Protein AF-A0A084U7T5-F1 (afdb_monomer_lite)

Sequence (165 aa):
MRRRNILHMAAIAVGLALPLSAQAQNLGLTLDQYIAGFEAASKAAGDPLSAQQLSCMENAKPGDGAQKIVSCTFTLGGGRLLITNADPDGPLLDIATQPWPGETGAQIISWIAGAINEADPSTFSAAAEDLAEAVAAKGEGTATLGRSNFYVLDLGGNMTITAQP

Secondary structure (DSSP, 8-state):
------------------------SS-SS-HHHHHHHHHHHHHHTT-----EEEEEEEEEETTEEEEEEEEEEEE-STT-EEEEEE-TTS-EEEEEE--EEGGGHHHHHHHHHHHHHTS-GGGTHHHHHHHHHHHHHHSEEEEEETTEEEEEEESSSEEEEEEE-

Structure (mmCIF, N/CA/C/O backbone):
data_AF-A0A084U7T5-F1
#
_entry.id   AF-A0A084U7T5-F1
#
loop_
_atom_site.group_PDB
_atom_site.id
_atom_site.type_symbol
_atom_site.label_atom_id
_atom_site.label_alt_id
_atom_site.label_comp_id
_atom_site.label_asym_id
_atom_site.label_entity_id
_atom_site.label_seq_id
_atom_site.pdbx_PDB_ins_code
_atom_site.Cartn_x
_atom_site.Cartn_y
_atom_site.Cartn_z
_atom_site.occupancy
_atom_site.B_iso_or_equiv
_atom_site.auth_seq_id
_atom_site.auth_comp_id
_atom_site.auth_asym_id
_atom_site.auth_atom_id
_atom_site.pdbx_PDB_model_num
ATOM 1 N N . MET A 1 1 ? -37.335 -52.462 -50.309 1.00 37.19 1 MET A N 1
ATOM 2 C CA . MET A 1 1 ? -36.180 -53.391 -50.358 1.00 37.19 1 MET A CA 1
ATOM 3 C C . MET A 1 1 ? -34.889 -52.588 -50.283 1.00 37.19 1 MET A C 1
ATOM 5 O O . MET A 1 1 ? -34.805 -51.650 -51.052 1.00 37.19 1 MET A O 1
ATOM 9 N N . ARG A 1 2 ? -33.927 -53.024 -49.438 1.00 37.62 2 ARG A N 1
ATOM 10 C CA . ARG A 1 2 ? -32.456 -52.770 -49.469 1.00 37.62 2 ARG A CA 1
ATOM 11 C C . ARG A 1 2 ? -31.975 -51.298 -49.469 1.00 37.62 2 ARG A C 1
ATOM 13 O O . ARG A 1 2 ? -32.480 -50.497 -50.220 1.00 37.62 2 ARG A O 1
ATOM 20 N N . ARG A 1 3 ? -30.909 -50.864 -48.790 1.00 37.91 3 ARG A N 1
ATOM 21 C CA . ARG A 1 3 ? -29.993 -51.342 -47.733 1.00 37.91 3 ARG A CA 1
ATOM 22 C C . ARG A 1 3 ? -28.977 -50.185 -47.532 1.00 37.91 3 ARG A C 1
ATOM 24 O O . ARG A 1 3 ? -28.573 -49.601 -48.527 1.00 37.91 3 ARG A O 1
ATOM 31 N N . ARG A 1 4 ? -28.466 -50.047 -46.299 1.00 41.53 4 ARG A N 1
ATOM 32 C CA . ARG A 1 4 ? -27.100 -49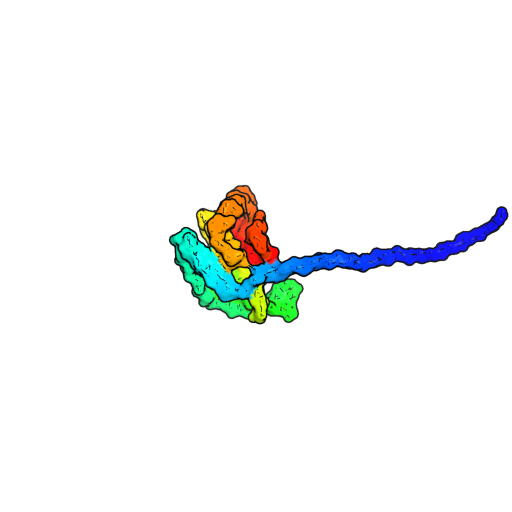.609 -45.902 1.00 41.53 4 ARG A CA 1
ATOM 33 C C . ARG A 1 4 ? -26.742 -48.111 -45.798 1.00 41.53 4 ARG A C 1
ATOM 35 O O . ARG A 1 4 ? -26.446 -47.454 -46.783 1.00 41.53 4 ARG A O 1
ATOM 42 N N . ASN A 1 5 ? -26.623 -47.692 -44.531 1.00 45.25 5 ASN A N 1
ATOM 43 C CA . ASN A 1 5 ? -25.449 -47.104 -43.858 1.00 45.25 5 ASN A CA 1
ATOM 44 C C . ASN A 1 5 ? -24.298 -46.574 -44.718 1.00 45.25 5 ASN A C 1
ATOM 46 O O . ASN A 1 5 ? -23.615 -47.376 -45.354 1.00 45.25 5 ASN A O 1
ATOM 50 N N . ILE A 1 6 ? -23.940 -45.309 -44.467 1.00 51.88 6 ILE A N 1
ATOM 51 C CA . ILE A 1 6 ? -22.550 -44.858 -44.306 1.00 51.88 6 ILE A CA 1
ATOM 52 C C . ILE A 1 6 ? -22.507 -43.867 -43.121 1.00 51.88 6 ILE A C 1
ATOM 54 O O . ILE A 1 6 ? -23.055 -42.773 -43.205 1.00 51.88 6 ILE A O 1
ATOM 58 N N . LEU A 1 7 ? -21.880 -44.282 -42.008 1.00 43.78 7 LEU A N 1
ATOM 59 C CA . LEU A 1 7 ? -21.254 -43.386 -41.021 1.00 43.78 7 LEU A CA 1
ATOM 60 C C . LEU A 1 7 ? -20.248 -42.498 -41.756 1.00 43.78 7 LEU A C 1
ATOM 62 O O . LEU A 1 7 ? -19.475 -43.090 -42.493 1.00 43.78 7 LEU A O 1
ATOM 66 N N . HIS A 1 8 ? -20.146 -41.194 -41.477 1.00 35.00 8 HIS A N 1
ATOM 67 C CA . HIS A 1 8 ? -18.859 -40.477 -41.468 1.00 35.00 8 HIS A CA 1
ATOM 68 C C . HIS A 1 8 ? -18.923 -39.218 -40.582 1.00 35.00 8 HIS A C 1
ATOM 70 O O . HIS A 1 8 ? -19.733 -38.325 -40.794 1.00 35.00 8 HIS A O 1
ATOM 76 N N . MET A 1 9 ? -17.980 -39.205 -39.638 1.00 37.78 9 MET A N 1
ATOM 77 C CA . MET A 1 9 ? -17.201 -38.079 -39.111 1.00 37.78 9 MET A CA 1
ATOM 78 C C . MET A 1 9 ? -17.852 -37.022 -38.213 1.00 37.78 9 MET A C 1
ATOM 80 O O . MET A 1 9 ? -18.627 -36.164 -38.617 1.00 37.78 9 MET A O 1
ATOM 84 N N . ALA A 1 10 ? -17.361 -37.061 -36.974 1.00 42.56 10 ALA A N 1
ATOM 85 C CA . ALA A 1 10 ? -17.299 -35.971 -36.025 1.00 42.56 10 ALA A CA 1
ATOM 86 C C . ALA A 1 10 ? -16.684 -34.698 -36.631 1.00 42.56 10 ALA A C 1
ATOM 88 O O . ALA A 1 10 ? -15.665 -34.758 -37.317 1.00 42.56 10 ALA A O 1
ATOM 89 N N . ALA A 1 11 ? -17.237 -33.552 -36.245 1.00 42.47 11 ALA A N 1
ATOM 90 C CA . ALA A 1 11 ? -16.490 -32.310 -36.134 1.00 42.47 11 ALA A CA 1
ATOM 91 C C . ALA A 1 11 ? -16.617 -31.839 -34.682 1.00 42.47 11 ALA A C 1
ATOM 93 O O . ALA A 1 11 ? -17.618 -31.257 -34.270 1.00 42.47 11 ALA A O 1
ATOM 94 N N . ILE A 1 12 ? -15.596 -32.171 -33.893 1.00 43.72 12 ILE A N 1
ATOM 95 C CA . ILE A 1 12 ? -15.293 -31.502 -32.633 1.00 43.72 12 ILE A CA 1
ATOM 96 C C . ILE A 1 12 ? -14.912 -30.073 -33.024 1.00 43.72 12 ILE A C 1
ATOM 98 O O . ILE A 1 12 ? -13.846 -29.858 -33.599 1.00 43.72 12 ILE A O 1
ATOM 102 N N . ALA A 1 13 ? -15.779 -29.101 -32.748 1.00 43.78 13 ALA A N 1
ATOM 103 C CA . ALA A 1 13 ? -15.375 -27.703 -32.749 1.00 43.78 13 ALA A CA 1
ATOM 104 C C . ALA A 1 13 ? -14.561 -27.464 -31.471 1.00 43.78 13 ALA A C 1
ATOM 106 O O . ALA A 1 13 ? -15.092 -27.138 -30.412 1.00 43.78 13 ALA A O 1
ATOM 107 N N . VAL A 1 14 ? -13.258 -27.724 -31.585 1.00 41.38 14 VAL A N 1
ATOM 108 C CA . VAL A 1 14 ? -12.227 -27.190 -30.697 1.00 41.38 14 VAL A CA 1
ATOM 109 C C . VAL A 1 14 ? -12.365 -25.669 -30.697 1.00 41.38 14 VAL A C 1
ATOM 111 O O . VAL A 1 14 ? -12.573 -25.059 -31.746 1.00 41.38 14 VAL A O 1
ATOM 114 N N . GLY A 1 15 ? -12.322 -25.087 -29.501 1.00 44.12 15 GLY A N 1
ATOM 115 C CA . GLY A 1 15 ? -12.665 -23.697 -29.261 1.00 44.12 15 GLY A CA 1
ATOM 116 C C . GLY A 1 15 ? -11.776 -22.675 -29.961 1.00 44.12 15 GLY A C 1
ATOM 117 O O . GLY A 1 15 ? -10.654 -22.945 -30.379 1.00 44.12 15 GLY A O 1
ATOM 118 N N . LEU A 1 16 ? -12.285 -21.450 -29.986 1.00 40.75 16 LEU A N 1
ATOM 119 C CA . LEU A 1 16 ? -11.451 -20.265 -29.978 1.00 40.75 16 LEU A CA 1
ATOM 120 C C . LEU A 1 16 ? -11.739 -19.543 -28.675 1.00 40.75 16 LEU A C 1
ATOM 122 O O . LEU A 1 16 ? -12.873 -19.167 -28.380 1.00 40.75 16 LEU A O 1
ATOM 126 N N . ALA A 1 17 ? -10.676 -19.477 -27.883 1.00 39.12 17 ALA A N 1
ATOM 127 C CA . ALA A 1 17 ? -10.573 -18.761 -26.640 1.00 39.12 17 ALA A CA 1
ATOM 128 C C . ALA A 1 17 ? -11.261 -17.401 -26.751 1.00 39.12 17 ALA A C 1
ATOM 130 O O . ALA A 1 17 ? -10.991 -16.621 -27.667 1.00 39.12 17 ALA A O 1
ATOM 131 N N . LEU A 1 18 ? -12.116 -17.115 -25.773 1.00 35.59 18 LEU A N 1
ATOM 132 C CA . LEU A 1 18 ? -12.345 -15.742 -25.362 1.00 35.59 18 LEU A CA 1
ATOM 133 C C . LEU A 1 18 ? -10.952 -15.117 -25.198 1.00 35.59 18 LEU A C 1
ATOM 135 O O . LEU A 1 18 ? -10.159 -15.665 -24.424 1.00 35.59 18 LEU A O 1
ATOM 139 N N . PRO A 1 19 ? -10.609 -14.010 -25.875 1.00 37.38 19 PRO A N 1
ATOM 140 C CA . PRO A 1 19 ? -9.593 -13.158 -25.310 1.00 37.38 19 PRO A CA 1
ATOM 141 C C . PRO A 1 19 ? -10.207 -12.670 -23.997 1.00 37.38 19 PRO A C 1
ATOM 143 O O . PRO A 1 19 ? -11.023 -11.751 -23.984 1.00 37.38 19 PRO A O 1
ATOM 146 N N . LEU A 1 20 ? -9.870 -13.344 -22.891 1.00 42.78 20 LEU A N 1
ATOM 147 C CA . LEU A 1 20 ? -9.743 -12.679 -21.606 1.00 42.78 20 LEU A CA 1
ATOM 148 C C . LEU A 1 20 ? -8.829 -11.503 -21.919 1.00 42.78 20 LEU A C 1
ATOM 150 O O . LEU A 1 20 ? -7.624 -11.671 -22.103 1.00 42.78 20 LEU A O 1
ATOM 154 N N . SER A 1 21 ? -9.450 -10.350 -22.155 1.00 40.34 21 SER A N 1
ATOM 155 C CA . SER A 1 21 ? -8.783 -9.066 -22.251 1.00 40.34 21 SER A CA 1
ATOM 156 C C . SER A 1 21 ? -7.756 -9.058 -21.142 1.00 40.34 21 SER A C 1
ATOM 158 O O . SER A 1 21 ? -8.146 -9.272 -19.996 1.00 40.34 21 SER A O 1
ATOM 160 N N . ALA A 1 22 ? -6.483 -8.920 -21.516 1.00 43.09 22 ALA A N 1
ATOM 161 C CA . ALA A 1 22 ? -5.361 -8.780 -20.611 1.00 43.09 22 ALA A CA 1
ATOM 162 C C . ALA A 1 22 ? -5.784 -7.856 -19.466 1.00 43.09 22 ALA A C 1
ATOM 164 O O . ALA A 1 22 ? -5.834 -6.638 -19.632 1.00 43.09 22 ALA A O 1
ATOM 165 N N . GLN A 1 23 ? -6.199 -8.458 -18.347 1.00 46.38 23 GLN A N 1
ATOM 166 C CA . GLN A 1 23 ? -6.425 -7.748 -17.102 1.00 46.38 23 GLN A CA 1
ATOM 167 C C . GLN A 1 23 ? -5.108 -7.027 -16.867 1.00 46.38 23 GLN A C 1
ATOM 169 O O . GLN A 1 23 ? -4.057 -7.650 -17.054 1.00 46.38 23 GLN A O 1
ATOM 174 N N . ALA A 1 24 ? -5.155 -5.716 -16.628 1.00 54.06 24 ALA A N 1
ATOM 175 C CA . ALA A 1 24 ? -3.950 -4.921 -16.456 1.00 54.06 24 ALA A CA 1
ATOM 176 C C . ALA A 1 24 ? -3.023 -5.691 -15.510 1.00 54.06 24 ALA A C 1
ATOM 178 O O . ALA A 1 24 ? -3.388 -5.958 -14.379 1.00 54.06 24 ALA A O 1
ATOM 179 N N . GLN A 1 25 ? -1.872 -6.161 -15.994 1.00 75.75 25 GLN A N 1
ATOM 180 C CA . GLN A 1 25 ? -0.985 -7.008 -15.183 1.00 75.75 25 GLN A CA 1
ATOM 181 C C . GLN A 1 25 ? -0.208 -6.176 -14.154 1.00 75.75 25 GLN A C 1
ATOM 183 O O . GLN A 1 25 ? 0.725 -6.671 -13.537 1.00 75.75 25 GLN A O 1
ATOM 188 N N . ASN A 1 26 ? -0.553 -4.896 -14.031 1.00 87.62 26 ASN A N 1
ATOM 189 C CA . ASN A 1 26 ? 0.143 -3.901 -13.251 1.00 87.62 26 ASN A CA 1
ATOM 190 C C . ASN A 1 26 ? -0.811 -2.780 -12.831 1.00 87.62 26 ASN A C 1
ATOM 192 O O . ASN A 1 26 ? -1.878 -2.585 -13.414 1.00 87.62 26 ASN A O 1
ATOM 196 N N . LEU A 1 27 ? -0.376 -2.021 -11.835 1.00 90.88 27 LEU A N 1
ATOM 197 C CA . LEU A 1 27 ? -1.097 -0.907 -11.238 1.00 90.88 27 LEU A CA 1
ATOM 198 C C . LEU A 1 27 ? -0.989 0.380 -12.068 1.00 90.88 27 LEU A C 1
ATOM 200 O O . LEU A 1 27 ? -1.563 1.391 -11.689 1.00 90.88 27 LEU A O 1
ATOM 204 N N . GLY A 1 28 ? -0.279 0.373 -13.201 1.00 89.69 28 GLY A N 1
ATOM 205 C CA . GLY A 1 28 ? -0.203 1.507 -14.125 1.00 89.69 28 GLY A CA 1
ATOM 206 C C . GLY A 1 28 ? 0.555 2.730 -13.598 1.00 89.69 28 GLY A C 1
ATOM 207 O O . GLY A 1 28 ? 0.251 3.843 -14.025 1.00 89.69 28 GLY A O 1
ATOM 208 N N . LEU A 1 29 ? 1.502 2.532 -12.679 1.00 93.38 29 LEU A N 1
ATOM 209 C CA . LEU A 1 29 ? 2.441 3.543 -12.183 1.00 93.38 29 LEU A CA 1
ATOM 210 C C . LEU A 1 29 ? 3.805 2.914 -11.882 1.00 93.38 29 LEU A C 1
ATOM 212 O O . LEU A 1 29 ? 3.896 1.703 -11.689 1.00 93.38 29 LEU A O 1
ATOM 216 N N . THR A 1 30 ? 4.865 3.718 -11.856 1.00 94.00 30 THR A N 1
ATOM 217 C CA . THR A 1 30 ? 6.198 3.273 -11.423 1.00 94.00 30 THR A CA 1
ATOM 218 C C . THR A 1 30 ? 6.299 3.226 -9.899 1.00 94.00 30 THR A C 1
ATOM 220 O O . THR A 1 30 ? 5.484 3.813 -9.183 1.00 94.00 30 THR A O 1
ATOM 223 N N . LEU A 1 31 ? 7.340 2.560 -9.394 1.00 93.81 31 LEU A N 1
ATOM 224 C CA . LEU A 1 31 ? 7.658 2.549 -7.968 1.00 93.81 31 LEU A CA 1
ATOM 225 C C . LEU A 1 31 ? 7.809 3.970 -7.401 1.00 93.81 31 LEU A C 1
ATOM 227 O O . LEU A 1 31 ? 7.172 4.302 -6.406 1.00 93.81 31 LEU A O 1
ATOM 231 N N . ASP A 1 32 ? 8.588 4.827 -8.061 1.00 93.25 32 ASP A N 1
ATOM 232 C CA . ASP A 1 32 ? 8.833 6.197 -7.595 1.00 93.25 32 ASP A CA 1
ATOM 233 C C . ASP A 1 32 ? 7.551 7.038 -7.562 1.00 93.25 32 ASP A C 1
ATOM 235 O O . ASP A 1 32 ? 7.322 7.788 -6.612 1.00 93.25 32 ASP A O 1
ATOM 239 N N . GLN A 1 33 ? 6.685 6.886 -8.573 1.00 95.38 33 GLN A N 1
ATOM 240 C CA . GLN A 1 33 ? 5.378 7.548 -8.601 1.00 95.38 33 GLN A CA 1
ATOM 241 C C . GLN A 1 33 ? 4.510 7.101 -7.424 1.00 95.38 33 GLN A C 1
ATOM 243 O O . GLN A 1 33 ? 3.891 7.935 -6.764 1.00 95.38 33 GLN A O 1
ATOM 248 N N . TYR A 1 34 ? 4.501 5.798 -7.136 1.00 96.38 34 TYR A N 1
ATOM 249 C CA . TYR A 1 34 ? 3.748 5.252 -6.016 1.00 96.38 34 TYR A CA 1
ATOM 250 C C . TYR A 1 34 ? 4.257 5.780 -4.674 1.00 96.38 34 TYR A C 1
ATOM 252 O O . TYR A 1 34 ? 3.460 6.253 -3.868 1.00 96.38 34 TYR A O 1
ATOM 260 N N . ILE A 1 35 ? 5.572 5.749 -4.443 1.00 96.06 35 ILE A N 1
ATOM 261 C CA . ILE A 1 35 ? 6.163 6.216 -3.184 1.00 96.06 35 ILE A CA 1
ATOM 262 C C . ILE A 1 35 ? 5.877 7.705 -2.963 1.00 96.06 35 ILE A C 1
ATOM 264 O O . ILE A 1 35 ? 5.409 8.079 -1.887 1.00 96.06 35 ILE A O 1
ATOM 268 N N . ALA A 1 36 ? 6.058 8.543 -3.988 1.00 95.44 36 ALA A N 1
ATOM 269 C CA . ALA A 1 36 ? 5.733 9.965 -3.900 1.00 95.44 36 ALA A CA 1
ATOM 270 C C . ALA A 1 36 ? 4.237 10.204 -3.620 1.00 95.44 36 ALA A C 1
ATOM 272 O O . ALA A 1 36 ? 3.882 11.042 -2.787 1.00 95.44 36 ALA A O 1
ATOM 273 N N . GLY A 1 37 ? 3.355 9.448 -4.283 1.00 96.00 37 GLY A N 1
ATOM 274 C CA . GLY A 1 37 ? 1.911 9.498 -4.053 1.00 96.00 37 GLY A CA 1
ATOM 275 C C . GLY A 1 37 ? 1.524 9.066 -2.638 1.00 96.00 37 GLY A C 1
ATOM 276 O O . GLY A 1 37 ? 0.676 9.697 -2.012 1.00 96.00 37 GLY A O 1
ATOM 277 N N . PHE A 1 38 ? 2.184 8.040 -2.100 1.00 95.69 38 PHE A N 1
ATOM 278 C CA . PHE A 1 38 ? 1.943 7.529 -0.753 1.00 95.69 38 PHE A CA 1
ATOM 279 C C . PHE A 1 38 ? 2.370 8.531 0.330 1.00 95.69 38 PHE A C 1
ATOM 281 O O . PHE A 1 38 ? 1.605 8.814 1.256 1.00 95.69 38 PHE A O 1
ATOM 288 N N . GLU A 1 39 ? 3.556 9.132 0.203 1.00 95.19 39 GLU A N 1
ATOM 289 C CA . GLU A 1 39 ? 4.002 10.192 1.116 1.00 95.19 39 GLU A CA 1
ATOM 290 C C . GLU A 1 39 ? 3.054 11.402 1.064 1.00 95.19 39 GLU A C 1
ATOM 292 O O . GLU A 1 39 ? 2.643 11.919 2.108 1.00 95.19 39 GLU A O 1
ATOM 297 N N . ALA A 1 40 ? 2.628 11.815 -0.136 1.00 94.25 40 ALA A N 1
ATOM 298 C CA . ALA A 1 40 ? 1.663 12.900 -0.309 1.00 94.25 40 ALA A CA 1
ATOM 299 C C . ALA A 1 40 ? 0.298 12.579 0.325 1.00 94.25 40 ALA A C 1
ATOM 301 O O . ALA A 1 40 ? -0.265 13.427 1.021 1.00 94.25 40 ALA A O 1
ATOM 302 N N . ALA A 1 41 ? -0.201 11.355 0.138 1.00 93.31 41 ALA A N 1
ATOM 303 C CA . ALA A 1 41 ? -1.442 10.860 0.725 1.00 93.31 41 ALA A CA 1
ATOM 304 C C . ALA A 1 41 ? -1.407 10.890 2.262 1.00 93.31 41 ALA A C 1
ATOM 306 O O . ALA A 1 41 ? -2.305 11.447 2.896 1.00 93.31 41 ALA A O 1
ATOM 307 N N . SER A 1 42 ? -0.340 10.354 2.860 1.00 92.12 42 SER A N 1
ATOM 308 C CA . SER A 1 42 ? -0.166 10.338 4.319 1.00 92.12 42 SER A CA 1
ATOM 309 C C . SER A 1 42 ? -0.129 11.756 4.908 1.00 92.12 42 SER A C 1
ATOM 311 O O . SER A 1 42 ? -0.815 12.068 5.885 1.00 92.12 42 SER A O 1
ATOM 313 N N . LYS A 1 43 ? 0.575 12.675 4.232 1.00 92.12 43 LYS A N 1
ATOM 314 C CA . LYS A 1 43 ? 0.644 14.089 4.604 1.00 92.12 43 LYS A CA 1
ATOM 315 C C . LYS A 1 43 ? -0.712 14.787 4.501 1.00 92.12 43 LYS A C 1
ATOM 317 O O . LYS A 1 43 ? -1.052 15.557 5.397 1.00 92.12 43 LYS A O 1
ATOM 322 N N . ALA A 1 44 ? -1.476 14.539 3.437 1.00 87.69 44 ALA A N 1
ATOM 323 C CA . ALA A 1 44 ? -2.812 15.113 3.261 1.00 87.69 44 ALA A CA 1
ATOM 324 C C . ALA A 1 44 ? -3.778 14.673 4.374 1.00 87.69 44 ALA A C 1
ATOM 326 O O . ALA A 1 44 ? -4.615 15.458 4.812 1.00 87.69 44 ALA A O 1
ATOM 327 N N . ALA A 1 45 ? -3.603 13.455 4.891 1.00 81.69 45 ALA A N 1
ATOM 328 C CA . ALA A 1 45 ? -4.388 12.914 5.996 1.00 81.69 45 ALA A CA 1
ATOM 329 C C . ALA A 1 45 ? -3.899 13.326 7.399 1.00 81.69 45 ALA A C 1
ATOM 331 O O . ALA A 1 45 ? -4.492 12.910 8.393 1.00 81.69 45 ALA A O 1
ATOM 332 N N . GLY A 1 46 ? -2.833 14.126 7.504 1.00 86.00 46 GLY A N 1
ATOM 333 C CA . GLY A 1 46 ? -2.325 14.639 8.780 1.00 86.00 46 GLY A CA 1
ATOM 334 C C . GLY A 1 46 ? -1.410 13.693 9.570 1.00 86.00 46 GLY A C 1
ATOM 335 O O . GLY A 1 46 ? -1.000 14.067 10.666 1.00 86.00 46 GLY A O 1
ATOM 336 N N . ASP A 1 47 ? -1.042 12.529 9.022 1.00 88.50 47 ASP A N 1
ATOM 337 C CA . ASP A 1 47 ? -0.015 11.628 9.576 1.00 88.50 47 ASP A CA 1
ATOM 338 C C . ASP A 1 47 ? 1.126 11.481 8.554 1.00 88.50 47 ASP A C 1
ATOM 340 O O . ASP A 1 47 ? 1.173 10.500 7.813 1.00 88.50 47 ASP A O 1
ATOM 344 N N . PRO A 1 48 ? 2.000 12.497 8.409 1.00 90.25 48 PRO A N 1
ATOM 345 C CA . PRO A 1 48 ? 3.022 12.496 7.372 1.00 90.25 48 PRO A CA 1
ATOM 346 C C . PRO A 1 48 ? 4.043 11.382 7.613 1.00 90.25 48 PRO A C 1
ATOM 348 O O . PRO A 1 48 ? 4.795 11.405 8.589 1.00 90.25 48 PRO A O 1
ATOM 351 N N . LEU A 1 49 ? 4.114 10.451 6.668 1.00 90.94 49 LEU A N 1
ATOM 352 C CA . LEU A 1 49 ? 5.120 9.399 6.623 1.00 90.94 49 LEU A CA 1
ATOM 353 C C . LEU A 1 49 ? 6.211 9.757 5.620 1.00 90.94 49 LEU A C 1
ATOM 355 O O . LEU A 1 49 ? 5.974 10.473 4.647 1.00 90.94 49 LEU A O 1
ATOM 359 N N . SER A 1 50 ? 7.411 9.236 5.864 1.00 92.88 50 SER A N 1
ATOM 360 C CA . SER A 1 50 ? 8.495 9.264 4.888 1.00 92.88 50 SER A CA 1
ATOM 361 C C . SER A 1 50 ? 8.950 7.846 4.601 1.00 92.88 50 SER A C 1
ATOM 363 O O . SER A 1 50 ? 9.212 7.075 5.525 1.00 92.88 50 SER A O 1
ATOM 365 N N . ALA A 1 51 ? 9.029 7.513 3.321 1.00 94.38 51 ALA A N 1
ATOM 366 C CA . ALA A 1 51 ? 9.463 6.224 2.836 1.00 94.38 51 ALA A CA 1
ATOM 367 C C . ALA A 1 51 ? 10.978 6.205 2.670 1.00 94.38 51 ALA A C 1
ATOM 369 O O . ALA A 1 51 ? 11.546 6.770 1.737 1.00 94.38 51 ALA A O 1
ATOM 370 N N . GLN A 1 52 ? 11.647 5.484 3.563 1.00 96.12 52 GLN A N 1
ATOM 371 C CA . GLN A 1 52 ? 13.058 5.172 3.416 1.00 96.12 52 GLN A CA 1
ATOM 372 C C . GLN A 1 52 ? 13.205 3.755 2.865 1.00 96.12 52 GLN A C 1
ATOM 374 O O . GLN A 1 52 ? 12.802 2.779 3.500 1.00 96.12 52 GLN A O 1
ATOM 379 N N . GLN A 1 53 ? 13.814 3.633 1.688 1.00 96.25 53 GLN A N 1
ATOM 380 C CA . GLN A 1 53 ? 14.147 2.335 1.111 1.00 96.25 53 GLN A CA 1
ATOM 381 C C . GLN A 1 53 ? 15.122 1.586 2.031 1.00 96.25 53 GLN A C 1
ATOM 383 O O . GLN A 1 53 ? 16.211 2.079 2.330 1.00 96.25 53 GLN A O 1
ATOM 388 N N . LEU A 1 54 ? 14.737 0.386 2.464 1.00 94.38 54 LEU A N 1
ATOM 389 C CA . LEU A 1 54 ? 15.593 -0.521 3.229 1.00 94.38 54 LEU A CA 1
ATOM 390 C C . LEU A 1 54 ? 16.391 -1.436 2.302 1.00 94.38 54 LEU A C 1
ATOM 392 O O . LEU A 1 54 ? 17.599 -1.597 2.466 1.00 94.38 54 LEU A O 1
ATOM 396 N N . SER A 1 55 ? 15.715 -2.046 1.331 1.00 95.81 55 SER A N 1
ATOM 397 C CA . SER A 1 55 ? 16.321 -2.981 0.387 1.00 95.81 55 SER A CA 1
ATOM 398 C C . SER A 1 55 ? 15.495 -3.074 -0.891 1.00 95.81 55 SER A C 1
ATOM 400 O O . SER A 1 55 ? 14.279 -2.912 -0.861 1.00 95.81 55 SER A O 1
ATOM 402 N N . CYS A 1 56 ? 16.167 -3.365 -2.002 1.00 95.25 56 CYS A N 1
ATOM 403 C CA . CYS A 1 56 ? 15.549 -3.788 -3.253 1.00 95.25 56 CYS A CA 1
ATOM 404 C C . CYS A 1 56 ? 16.318 -4.994 -3.778 1.00 95.25 56 CYS A C 1
ATOM 406 O O . CYS A 1 56 ? 17.552 -4.999 -3.753 1.00 95.25 56 CYS A O 1
ATOM 408 N N . MET A 1 57 ? 15.601 -6.020 -4.222 1.00 95.50 57 MET A N 1
ATOM 409 C CA . MET A 1 57 ? 16.195 -7.252 -4.729 1.00 95.50 57 MET A CA 1
ATOM 410 C C . MET A 1 57 ? 15.471 -7.714 -5.987 1.00 95.50 57 MET A C 1
ATOM 412 O O . MET A 1 57 ? 14.245 -7.675 -6.050 1.00 95.50 57 MET A O 1
ATOM 416 N N . GLU A 1 58 ? 16.234 -8.193 -6.967 1.00 94.69 58 GLU A N 1
ATOM 417 C CA . GLU A 1 58 ? 15.668 -8.935 -8.089 1.00 94.69 58 GLU A CA 1
ATOM 418 C C . GLU A 1 58 ? 15.316 -10.356 -7.645 1.00 94.69 58 GLU A C 1
ATOM 420 O O . GLU A 1 58 ? 16.175 -11.096 -7.160 1.00 94.69 58 GLU A O 1
ATOM 425 N N . ASN A 1 59 ? 14.067 -10.748 -7.862 1.00 90.31 59 ASN A N 1
ATOM 426 C CA . ASN A 1 59 ? 13.553 -12.081 -7.581 1.00 90.31 59 ASN A CA 1
ATOM 427 C C . ASN A 1 59 ? 12.945 -12.689 -8.846 1.00 90.31 59 ASN A C 1
ATOM 429 O O . ASN A 1 59 ? 12.542 -11.978 -9.764 1.00 90.31 59 ASN A O 1
ATOM 433 N N . ALA A 1 60 ? 12.855 -14.016 -8.895 1.00 89.44 60 ALA A N 1
ATOM 434 C CA . ALA A 1 60 ? 12.041 -14.682 -9.905 1.00 89.44 60 ALA A CA 1
ATOM 435 C C . ALA A 1 60 ? 10.560 -14.341 -9.682 1.00 89.44 60 ALA A C 1
ATOM 437 O O . ALA A 1 60 ? 10.093 -14.335 -8.539 1.00 89.44 60 ALA A O 1
ATOM 438 N N . LYS A 1 61 ? 9.813 -14.090 -10.760 1.00 85.62 61 LYS A N 1
ATOM 439 C CA . LYS A 1 61 ? 8.373 -13.851 -10.671 1.00 85.62 61 LYS A CA 1
ATOM 440 C C . LYS A 1 61 ? 7.672 -15.119 -10.166 1.00 85.62 61 LYS A C 1
ATOM 442 O O . LYS A 1 61 ? 7.912 -16.206 -10.703 1.00 85.62 61 LYS A O 1
ATOM 447 N N . PRO A 1 62 ? 6.788 -15.026 -9.158 1.00 79.19 62 PRO A N 1
ATOM 448 C CA . PRO A 1 62 ? 6.008 -16.175 -8.717 1.00 79.19 62 PRO A CA 1
ATOM 449 C C . PRO A 1 62 ? 5.234 -16.804 -9.884 1.00 79.19 62 PRO A C 1
ATOM 451 O O . PRO A 1 62 ? 4.523 -16.118 -10.613 1.00 79.19 62 PRO A O 1
ATOM 454 N N . GLY A 1 63 ? 5.388 -18.115 -10.076 1.00 83.69 63 GLY A N 1
ATOM 455 C CA . GLY A 1 63 ? 4.725 -18.860 -11.154 1.00 83.69 63 GLY A CA 1
ATOM 456 C C . GLY A 1 63 ? 5.410 -18.801 -12.526 1.00 83.69 63 GLY A C 1
ATOM 457 O O . GLY A 1 63 ? 5.090 -19.632 -13.371 1.00 83.69 63 GLY A O 1
ATOM 458 N N . ASP A 1 64 ? 6.383 -17.908 -12.736 1.00 80.94 64 ASP A N 1
ATOM 459 C CA . ASP A 1 64 ? 7.184 -17.846 -13.964 1.00 80.94 64 ASP A CA 1
ATOM 460 C C . ASP A 1 64 ? 8.645 -17.482 -13.657 1.00 80.94 64 ASP A C 1
ATOM 462 O O . ASP A 1 64 ? 9.044 -16.319 -13.636 1.00 80.94 64 ASP A O 1
ATOM 466 N N . GLY A 1 65 ? 9.471 -18.511 -13.452 1.00 81.06 65 GLY A N 1
ATOM 467 C CA . GLY A 1 65 ? 10.889 -18.341 -13.133 1.00 81.06 65 GLY A CA 1
ATOM 468 C C . GLY A 1 65 ? 11.753 -17.783 -14.269 1.00 81.06 65 GLY A C 1
ATOM 469 O O . GLY A 1 65 ? 12.928 -17.504 -14.037 1.00 81.06 65 GLY A O 1
ATOM 470 N N . ALA A 1 66 ? 11.211 -17.635 -15.484 1.00 85.44 66 ALA A N 1
ATOM 471 C CA . ALA A 1 66 ? 11.912 -16.984 -16.588 1.00 85.44 66 ALA A CA 1
ATOM 472 C C . ALA A 1 66 ? 11.799 -15.452 -16.522 1.00 85.44 66 ALA A C 1
ATOM 474 O O . ALA A 1 66 ? 12.632 -14.753 -17.101 1.00 85.44 66 ALA A O 1
ATOM 475 N N . GLN A 1 67 ? 10.794 -14.933 -15.810 1.00 86.31 67 GLN A N 1
ATOM 476 C CA . GLN A 1 67 ? 10.607 -13.507 -15.571 1.00 86.31 67 GLN A CA 1
ATOM 477 C C . GLN A 1 67 ? 11.204 -13.101 -14.223 1.00 86.31 67 GLN A C 1
ATOM 479 O O . GLN A 1 67 ? 11.211 -13.866 -13.256 1.00 86.31 67 GLN A O 1
ATOM 484 N N . LYS A 1 68 ? 11.701 -11.867 -14.161 1.00 91.94 68 LYS A N 1
ATOM 485 C CA . LYS A 1 68 ? 12.185 -11.248 -12.928 1.00 91.94 68 LYS A CA 1
ATOM 486 C C . LYS A 1 68 ? 11.226 -10.157 -12.478 1.00 91.94 68 LYS A C 1
ATOM 488 O O . LYS A 1 68 ? 10.594 -9.523 -13.313 1.00 91.94 68 LYS A O 1
ATOM 493 N N . ILE A 1 69 ? 11.186 -9.928 -11.174 1.00 93.56 69 ILE A N 1
ATOM 494 C CA . ILE A 1 69 ? 10.558 -8.775 -10.530 1.00 93.56 69 ILE A CA 1
ATOM 495 C C . ILE A 1 69 ? 11.581 -8.097 -9.623 1.00 93.56 69 ILE A C 1
ATOM 497 O O . ILE A 1 69 ? 12.504 -8.747 -9.130 1.00 93.56 69 ILE A O 1
ATOM 501 N N . VAL A 1 70 ? 11.407 -6.807 -9.375 1.00 95.50 70 VAL A N 1
ATOM 502 C CA . VAL A 1 70 ? 12.136 -6.077 -8.338 1.00 95.50 70 VAL A CA 1
ATOM 503 C C . VAL A 1 70 ? 11.221 -5.941 -7.132 1.00 95.50 70 VAL A C 1
ATOM 505 O O . VAL A 1 70 ? 10.174 -5.303 -7.216 1.00 95.50 70 VAL A O 1
ATOM 508 N N . SER A 1 71 ? 11.623 -6.541 -6.014 1.00 95.38 71 SER A N 1
ATOM 509 C CA . SER A 1 71 ? 10.926 -6.424 -4.736 1.00 95.38 71 SER A CA 1
ATOM 510 C C . SER A 1 71 ? 11.649 -5.411 -3.858 1.00 95.38 71 SER A C 1
ATOM 512 O O . SER A 1 71 ? 12.799 -5.643 -3.476 1.00 95.38 71 SER A O 1
ATOM 514 N N . CYS A 1 72 ? 10.989 -4.309 -3.517 1.00 96.25 72 CYS A N 1
ATOM 515 C CA . CYS A 1 72 ? 11.539 -3.267 -2.656 1.00 96.25 72 CYS A CA 1
ATOM 516 C C . CYS A 1 72 ? 10.786 -3.191 -1.328 1.00 96.25 72 CYS A C 1
ATOM 518 O O . CYS A 1 72 ? 9.555 -3.194 -1.303 1.00 96.25 72 CYS A O 1
ATOM 520 N N . THR A 1 73 ? 11.532 -3.098 -0.227 1.00 97.00 73 THR A N 1
ATOM 521 C CA . THR A 1 73 ? 11.005 -2.863 1.122 1.00 97.00 73 THR A CA 1
ATOM 522 C C . THR A 1 73 ? 11.340 -1.445 1.565 1.00 97.00 73 THR A C 1
ATOM 524 O O . THR A 1 73 ? 12.497 -1.026 1.504 1.00 97.00 73 THR A O 1
ATOM 527 N N . PHE A 1 74 ? 10.341 -0.736 2.078 1.00 96.94 74 PHE A N 1
ATOM 528 C CA . PHE A 1 74 ? 10.451 0.612 2.620 1.00 96.94 74 PHE A CA 1
ATOM 529 C C . PHE A 1 74 ? 10.038 0.618 4.091 1.00 96.94 74 PHE A C 1
ATOM 531 O O . PHE A 1 74 ? 9.048 -0.015 4.463 1.00 96.94 74 PHE A O 1
ATOM 538 N N . THR A 1 75 ? 10.778 1.354 4.921 1.00 95.12 75 THR A N 1
ATOM 539 C CA . THR A 1 75 ? 10.322 1.746 6.258 1.00 95.12 75 THR A CA 1
ATOM 540 C C . THR A 1 75 ? 9.632 3.092 6.192 1.00 95.12 75 THR A C 1
ATOM 542 O O . THR A 1 75 ? 10.111 4.006 5.526 1.00 95.12 75 THR A O 1
ATOM 545 N N . LEU A 1 76 ? 8.508 3.196 6.893 1.00 91.31 76 LEU A N 1
ATOM 546 C CA . LEU A 1 76 ? 7.709 4.416 7.004 1.00 91.31 76 LEU A CA 1
ATOM 547 C C . LEU A 1 76 ? 7.831 5.059 8.398 1.00 91.31 76 LEU A C 1
ATOM 549 O O . LEU A 1 76 ? 7.107 5.996 8.724 1.00 91.31 76 LEU A O 1
ATOM 553 N N . GLY A 1 77 ? 8.729 4.534 9.242 1.00 82.69 77 GLY A N 1
ATOM 554 C CA . GLY A 1 77 ? 8.829 4.879 10.662 1.00 82.69 77 GLY A CA 1
ATOM 555 C C . GLY A 1 77 ? 7.896 4.044 11.549 1.00 82.69 77 GLY A C 1
ATOM 556 O O . GLY A 1 77 ? 7.003 3.347 11.076 1.00 82.69 77 GLY A O 1
ATOM 557 N N . GLY A 1 78 ? 8.143 4.047 12.865 1.00 77.19 78 GLY A N 1
ATOM 558 C CA . GLY A 1 78 ? 7.276 3.367 13.843 1.00 77.19 78 GLY A CA 1
ATOM 559 C C . GLY A 1 78 ? 7.122 1.849 13.650 1.00 77.19 78 GLY A C 1
ATOM 560 O O . GLY A 1 78 ? 6.124 1.287 14.085 1.00 77.19 78 GLY A O 1
ATOM 561 N N . GLY A 1 79 ? 8.069 1.190 12.970 1.00 79.62 79 GLY A N 1
ATOM 562 C CA . GLY A 1 79 ? 7.991 -0.239 12.635 1.00 79.62 79 GLY A CA 1
ATOM 563 C C . GLY A 1 79 ? 7.078 -0.575 11.449 1.00 79.62 79 GLY A C 1
ATOM 564 O O . GLY A 1 79 ? 6.914 -1.749 11.128 1.00 79.62 79 GLY A O 1
ATOM 565 N N . ARG A 1 80 ? 6.506 0.432 10.777 1.00 88.06 80 ARG A N 1
ATOM 566 C CA . ARG A 1 80 ? 5.634 0.261 9.609 1.00 88.06 80 ARG A CA 1
ATOM 567 C C . ARG A 1 80 ? 6.476 -0.036 8.372 1.00 88.06 80 ARG A C 1
ATOM 569 O O . ARG A 1 80 ? 7.388 0.726 8.039 1.00 88.06 80 ARG A O 1
ATOM 576 N N . LEU A 1 81 ? 6.157 -1.137 7.696 1.00 94.81 81 LEU A N 1
ATOM 577 C CA . LEU A 1 81 ? 6.838 -1.571 6.478 1.00 94.81 81 LEU A CA 1
ATOM 578 C C . LEU A 1 81 ? 5.864 -1.695 5.311 1.00 94.81 81 LEU A C 1
ATOM 580 O O . LEU A 1 81 ? 4.752 -2.216 5.463 1.00 94.81 81 LEU A O 1
ATOM 584 N N . LEU A 1 82 ? 6.352 -1.257 4.154 1.00 96.44 82 LEU A N 1
ATOM 585 C CA . LEU A 1 82 ? 5.707 -1.343 2.854 1.00 96.44 82 LEU A CA 1
ATOM 586 C C . LEU A 1 82 ? 6.602 -2.149 1.918 1.00 96.44 82 LEU A C 1
ATOM 588 O O . LEU A 1 82 ? 7.811 -1.929 1.858 1.00 96.44 82 LEU A O 1
ATOM 592 N N . ILE A 1 83 ? 6.008 -3.089 1.203 1.00 96.56 83 ILE A N 1
ATOM 593 C CA . ILE A 1 83 ? 6.665 -3.966 0.246 1.00 96.56 83 ILE A CA 1
ATOM 594 C C . ILE A 1 83 ? 6.012 -3.705 -1.104 1.00 96.56 83 ILE A C 1
ATOM 596 O O . ILE A 1 83 ? 4.797 -3.567 -1.209 1.00 96.56 83 ILE A O 1
ATOM 600 N N . THR A 1 84 ? 6.830 -3.607 -2.135 1.00 96.44 84 THR A N 1
ATOM 601 C CA . THR A 1 84 ? 6.397 -3.338 -3.505 1.00 96.44 84 THR A CA 1
ATOM 602 C C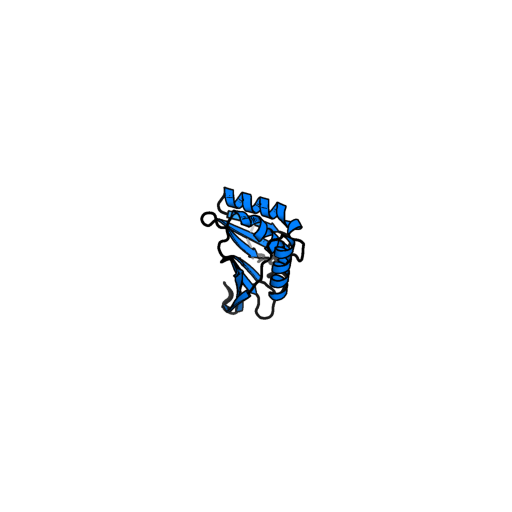 . THR A 1 84 ? 7.060 -4.339 -4.421 1.00 96.44 84 THR A C 1
ATOM 604 O O . THR A 1 84 ? 8.230 -4.668 -4.217 1.00 96.44 84 THR A O 1
ATOM 607 N N . ASN A 1 85 ? 6.331 -4.806 -5.425 1.00 95.06 85 ASN A N 1
ATOM 608 C CA . ASN A 1 85 ? 6.882 -5.617 -6.498 1.00 95.06 85 ASN A CA 1
ATOM 609 C C . ASN A 1 85 ? 6.634 -4.901 -7.818 1.00 95.06 85 ASN A C 1
ATOM 611 O O . ASN A 1 85 ? 5.514 -4.476 -8.086 1.00 95.06 85 ASN A O 1
ATOM 615 N N . ALA A 1 86 ? 7.665 -4.766 -8.642 1.00 94.06 86 ALA A N 1
ATOM 616 C CA . ALA A 1 86 ? 7.585 -4.125 -9.949 1.00 94.06 86 ALA A CA 1
ATOM 617 C C . ALA A 1 86 ? 8.250 -4.986 -11.023 1.00 94.06 86 ALA A C 1
ATOM 619 O O . ALA A 1 86 ? 9.161 -5.768 -10.732 1.00 94.06 86 ALA A O 1
ATOM 620 N N . ASP A 1 87 ? 7.832 -4.808 -12.274 1.00 91.44 87 ASP A N 1
ATOM 621 C CA . ASP A 1 87 ? 8.652 -5.238 -13.404 1.00 91.44 87 ASP A CA 1
ATOM 622 C C . ASP A 1 87 ? 9.978 -4.436 -13.391 1.00 91.44 87 ASP A C 1
ATOM 624 O O . ASP A 1 87 ? 9.932 -3.226 -13.161 1.00 91.44 87 ASP A O 1
ATOM 628 N N . PRO A 1 88 ? 11.157 -5.048 -13.646 1.00 87.38 88 PRO A N 1
ATOM 629 C CA . PRO A 1 88 ? 12.455 -4.373 -13.501 1.00 87.38 88 PRO A CA 1
ATOM 630 C C . PRO A 1 88 ? 12.605 -3.085 -14.318 1.00 87.38 88 PRO A C 1
ATOM 632 O O . PRO A 1 88 ? 13.193 -2.118 -13.847 1.00 87.38 88 PRO A O 1
ATOM 635 N N . ASP A 1 89 ? 12.028 -3.075 -15.519 1.00 82.94 89 ASP A N 1
ATOM 636 C CA . ASP A 1 89 ? 12.026 -1.934 -16.439 1.00 82.94 89 ASP A CA 1
ATOM 637 C C . ASP A 1 89 ? 10.624 -1.314 -16.574 1.00 82.94 89 ASP A C 1
ATOM 639 O O . ASP A 1 89 ? 10.325 -0.630 -17.556 1.00 82.94 89 ASP A O 1
ATOM 643 N N . GLY A 1 90 ? 9.717 -1.630 -15.648 1.00 84.62 90 GLY A N 1
ATOM 644 C CA . GLY A 1 90 ? 8.291 -1.509 -15.893 1.00 84.62 90 GLY A CA 1
ATOM 645 C C . GLY A 1 90 ? 7.464 -1.032 -14.702 1.00 84.62 90 GLY A C 1
ATOM 646 O O . GLY A 1 90 ? 7.969 -0.418 -13.760 1.00 84.62 90 GLY A O 1
ATOM 647 N N . PRO A 1 91 ? 6.142 -1.227 -14.798 1.00 91.12 91 PRO A N 1
ATOM 648 C CA . PRO A 1 91 ? 5.204 -0.725 -13.814 1.00 91.12 91 PRO A CA 1
ATOM 649 C C . PRO A 1 91 ? 5.182 -1.584 -12.547 1.00 91.12 91 PRO A C 1
ATOM 651 O O . PRO A 1 91 ? 5.598 -2.745 -12.516 1.00 91.12 91 PRO A O 1
ATOM 654 N N . LEU A 1 92 ? 4.638 -0.987 -11.494 1.00 94.31 92 LEU A N 1
ATOM 655 C CA . LEU A 1 92 ? 4.340 -1.635 -10.233 1.00 94.31 92 LEU A CA 1
ATOM 656 C C . LEU A 1 92 ? 3.292 -2.732 -10.447 1.00 94.31 92 LEU A C 1
ATOM 658 O O . LEU A 1 92 ? 2.252 -2.494 -11.058 1.00 94.31 92 LEU A O 1
ATOM 662 N N . LEU A 1 93 ? 3.572 -3.927 -9.948 1.00 93.56 93 LEU A N 1
ATOM 663 C CA . LEU A 1 93 ? 2.725 -5.109 -10.064 1.00 93.56 93 LEU A CA 1
ATOM 664 C C . LEU A 1 93 ? 1.780 -5.211 -8.875 1.00 93.56 93 LEU A C 1
ATOM 666 O O . LEU A 1 93 ? 0.582 -5.382 -9.061 1.00 93.56 93 LEU A O 1
ATOM 670 N N . ASP A 1 94 ? 2.318 -5.068 -7.667 1.00 95.19 94 ASP A N 1
ATOM 671 C CA . ASP A 1 94 ? 1.557 -5.159 -6.430 1.00 95.19 94 ASP A CA 1
ATOM 672 C C . ASP A 1 94 ? 2.244 -4.414 -5.280 1.00 95.19 94 ASP A C 1
ATOM 674 O O . ASP A 1 94 ? 3.417 -4.018 -5.343 1.00 95.19 94 ASP A O 1
ATOM 678 N N . ILE A 1 95 ? 1.458 -4.212 -4.227 1.00 97.12 95 ILE A N 1
ATOM 679 C CA . ILE A 1 95 ? 1.864 -3.622 -2.959 1.00 97.12 95 ILE A CA 1
ATOM 680 C C . ILE A 1 95 ? 1.403 -4.551 -1.847 1.00 97.12 95 ILE A C 1
ATOM 682 O O . ILE A 1 95 ? 0.262 -5.009 -1.854 1.00 97.12 95 ILE A O 1
ATOM 686 N N . ALA A 1 96 ? 2.250 -4.751 -0.846 1.00 96.56 96 ALA A N 1
ATOM 687 C CA . ALA A 1 96 ? 1.900 -5.433 0.386 1.00 96.56 96 ALA A CA 1
ATOM 688 C C . ALA A 1 96 ? 2.420 -4.663 1.604 1.00 96.56 96 ALA A C 1
ATOM 690 O O . ALA A 1 96 ? 3.436 -3.972 1.542 1.00 96.56 96 ALA A O 1
ATOM 691 N N . THR A 1 97 ? 1.756 -4.802 2.743 1.00 96.12 97 THR A N 1
ATOM 692 C CA . THR A 1 97 ? 2.240 -4.280 4.024 1.00 96.12 97 THR A CA 1
ATOM 693 C C . THR A 1 97 ? 2.692 -5.421 4.929 1.00 96.12 97 THR A C 1
ATOM 695 O O . THR A 1 97 ? 2.224 -6.553 4.828 1.00 96.12 97 THR A O 1
ATOM 698 N N . GLN A 1 98 ? 3.576 -5.128 5.882 1.00 92.94 98 GLN A N 1
ATOM 699 C CA . GLN A 1 98 ? 3.625 -5.940 7.107 1.00 92.94 98 GLN A CA 1
ATOM 700 C C . GLN A 1 98 ? 2.337 -5.723 7.934 1.00 92.94 98 GLN A C 1
ATOM 702 O O . GLN A 1 98 ? 1.548 -4.843 7.583 1.00 92.94 98 GLN A O 1
ATOM 707 N N . PRO A 1 99 ? 2.074 -6.504 8.998 1.00 93.25 99 PRO A N 1
ATOM 708 C CA . PRO A 1 99 ? 0.929 -6.259 9.875 1.00 93.25 99 PRO A CA 1
ATOM 709 C C . PRO A 1 99 ? 0.998 -4.858 10.497 1.00 93.25 99 PRO A C 1
ATOM 711 O O . PRO A 1 99 ? 2.010 -4.500 11.102 1.00 93.25 99 PRO A O 1
ATOM 714 N N . TRP A 1 100 ? -0.044 -4.051 10.315 1.00 91.56 100 TRP A N 1
ATOM 715 C CA . TRP A 1 100 ? -0.175 -2.715 10.911 1.00 91.56 100 TRP A CA 1
ATOM 716 C C . TRP A 1 100 ? -1.349 -2.694 11.895 1.00 91.56 100 TRP A C 1
ATOM 718 O O . TRP A 1 100 ? -2.265 -3.499 11.738 1.00 91.56 100 TRP A O 1
ATOM 728 N N . PRO A 1 101 ? -1.371 -1.782 12.882 1.00 91.62 101 PRO A N 1
ATOM 729 C CA . PRO A 1 101 ? -2.453 -1.734 13.860 1.00 91.62 101 PRO A CA 1
ATOM 730 C C . PRO A 1 101 ? -3.823 -1.561 13.195 1.00 91.62 101 PRO A C 1
ATOM 732 O O . PRO A 1 101 ? -4.019 -0.645 12.385 1.00 91.62 101 PRO A O 1
ATOM 735 N N . GLY A 1 102 ? -4.765 -2.446 13.532 1.00 88.56 102 GLY A N 1
ATOM 736 C CA . GLY A 1 102 ? -6.092 -2.486 12.919 1.00 88.56 102 GLY A CA 1
ATOM 737 C C . GLY A 1 102 ? -6.867 -1.175 13.060 1.00 88.56 102 GLY A C 1
ATOM 738 O O . GLY A 1 102 ? -7.598 -0.808 12.143 1.00 88.56 102 GLY A O 1
ATOM 739 N N . GLU A 1 103 ? -6.639 -0.404 14.131 1.00 90.38 103 GLU A N 1
ATOM 740 C CA . GLU A 1 103 ? -7.272 0.905 14.342 1.00 90.38 103 GLU A CA 1
ATOM 741 C C . GLU A 1 103 ? -6.888 1.960 13.292 1.00 90.38 103 GLU A C 1
ATOM 743 O O . GLU A 1 103 ? -7.593 2.952 13.123 1.00 90.38 103 GLU A O 1
ATOM 748 N N . THR A 1 104 ? -5.790 1.736 12.566 1.00 91.25 104 THR A N 1
ATOM 749 C CA . THR A 1 104 ? -5.342 2.588 11.453 1.00 91.25 104 THR A CA 1
ATOM 750 C C . THR A 1 104 ? -5.602 1.960 10.083 1.00 91.25 104 THR A C 1
ATOM 752 O O . THR A 1 104 ? -5.355 2.596 9.062 1.00 91.25 104 THR A O 1
ATOM 755 N N . GLY A 1 105 ? -6.154 0.741 10.036 1.00 92.56 105 GLY A N 1
ATOM 756 C CA . GLY A 1 105 ? -6.363 -0.058 8.824 1.00 92.56 105 GLY A CA 1
ATOM 757 C C . GLY A 1 105 ? -7.028 0.701 7.676 1.00 92.56 105 GLY A C 1
ATOM 758 O O . GLY A 1 105 ? -6.458 0.802 6.589 1.00 92.56 105 GLY A O 1
ATOM 759 N N . ALA A 1 106 ? -8.197 1.294 7.932 1.00 96.06 106 ALA A N 1
ATOM 760 C CA . ALA A 1 106 ? -8.944 2.061 6.932 1.00 96.06 106 ALA A CA 1
ATOM 761 C C . ALA A 1 106 ? -8.134 3.247 6.381 1.00 96.06 106 ALA A C 1
ATOM 763 O O . ALA A 1 106 ? -8.094 3.488 5.173 1.00 96.06 106 ALA A O 1
ATOM 764 N N . GLN A 1 107 ? -7.423 3.960 7.255 1.00 95.50 107 GLN A N 1
ATOM 765 C CA . GLN A 1 107 ? -6.587 5.086 6.854 1.00 95.50 107 GLN A CA 1
ATOM 766 C C . GLN A 1 107 ? -5.465 4.626 5.909 1.00 95.50 107 GLN A C 1
ATOM 768 O O . GLN A 1 107 ? -5.273 5.217 4.847 1.00 95.50 107 GLN A O 1
ATOM 773 N N . ILE A 1 108 ? -4.794 3.522 6.233 1.00 95.19 108 ILE A N 1
ATOM 774 C CA . ILE A 1 108 ? -3.709 2.958 5.419 1.00 95.19 108 ILE A CA 1
ATOM 775 C C . ILE A 1 108 ? -4.228 2.499 4.055 1.00 95.19 108 ILE A C 1
ATOM 777 O O . ILE A 1 108 ? -3.632 2.827 3.030 1.00 95.19 108 ILE A O 1
ATOM 781 N N . ILE A 1 109 ? -5.358 1.784 4.030 1.00 97.56 109 ILE A N 1
ATOM 782 C CA . ILE A 1 109 ? -6.024 1.355 2.792 1.00 97.56 109 ILE A CA 1
ATOM 783 C C . ILE A 1 109 ? -6.328 2.577 1.916 1.00 97.56 109 ILE A C 1
ATOM 785 O O . ILE A 1 109 ? -6.022 2.565 0.724 1.00 97.56 109 ILE A O 1
ATOM 789 N N . SER A 1 110 ? -6.859 3.655 2.504 1.00 97.06 110 SER A N 1
ATOM 790 C CA . SER A 1 110 ? -7.170 4.887 1.771 1.00 97.06 110 SER A CA 1
ATOM 791 C C . SER A 1 110 ? -5.925 5.572 1.197 1.00 97.06 110 SER A C 1
ATOM 793 O O . SER A 1 110 ? -5.976 6.092 0.083 1.00 97.06 110 SER A O 1
ATOM 795 N N . TRP A 1 111 ? -4.783 5.527 1.893 1.00 96.62 111 TRP A N 1
ATOM 796 C CA . TRP A 1 111 ? -3.517 6.066 1.387 1.00 96.62 111 TRP A CA 1
ATOM 797 C C . TRP A 1 111 ? -2.961 5.253 0.231 1.00 96.62 111 TRP A C 1
ATOM 799 O O . TRP A 1 111 ? -2.560 5.830 -0.777 1.00 96.62 111 TRP A O 1
ATOM 809 N N . ILE A 1 112 ? -2.968 3.923 0.355 1.00 96.94 112 ILE A N 1
ATOM 810 C CA . ILE A 1 112 ? -2.537 3.022 -0.718 1.00 96.94 112 ILE A CA 1
ATOM 811 C C . ILE A 1 112 ? -3.433 3.236 -1.945 1.00 96.94 112 ILE A C 1
ATOM 813 O O . ILE A 1 112 ? -2.925 3.415 -3.049 1.00 96.94 112 ILE A O 1
ATOM 817 N N . ALA A 1 113 ? -4.755 3.305 -1.759 1.00 96.75 113 ALA A N 1
ATOM 818 C CA . ALA A 1 113 ? -5.699 3.547 -2.847 1.00 96.75 113 ALA A CA 1
ATOM 819 C C . ALA A 1 113 ? -5.511 4.935 -3.477 1.00 96.75 113 ALA A C 1
ATOM 821 O O . ALA A 1 113 ? -5.492 5.043 -4.702 1.00 96.75 113 ALA A O 1
ATOM 822 N N . GLY A 1 114 ? -5.329 5.982 -2.667 1.00 95.69 114 GLY A N 1
ATOM 823 C CA . GLY A 1 114 ? -5.047 7.341 -3.136 1.00 95.69 114 GLY A CA 1
ATOM 824 C C . GLY A 1 114 ? -3.770 7.412 -3.969 1.00 95.69 114 GLY A C 1
ATOM 825 O O . GLY A 1 114 ? -3.786 7.936 -5.081 1.00 95.69 114 GLY A O 1
ATOM 826 N N . ALA A 1 115 ? -2.691 6.795 -3.484 1.00 96.75 115 ALA A N 1
ATOM 827 C CA . ALA A 1 115 ? -1.414 6.725 -4.186 1.00 96.75 115 ALA A CA 1
ATOM 828 C C . ALA A 1 115 ? -1.518 5.959 -5.513 1.00 96.75 115 ALA A C 1
ATOM 830 O O . ALA A 1 115 ? -1.059 6.450 -6.541 1.00 96.75 115 ALA A O 1
ATOM 831 N N . ILE A 1 116 ? -2.165 4.786 -5.517 1.00 96.19 116 ILE A N 1
ATOM 832 C CA . ILE A 1 116 ? -2.384 4.003 -6.742 1.00 96.19 116 ILE A CA 1
ATOM 833 C C . ILE A 1 116 ? -3.241 4.782 -7.736 1.00 96.19 116 ILE A C 1
ATOM 835 O O . ILE A 1 116 ? -2.976 4.717 -8.927 1.00 96.19 116 ILE A O 1
ATOM 839 N N . ASN A 1 117 ? -4.279 5.491 -7.299 1.00 94.19 117 ASN A N 1
ATOM 840 C CA . ASN A 1 117 ? -5.237 6.142 -8.197 1.00 94.19 117 ASN A CA 1
ATOM 841 C C . ASN A 1 117 ? -4.914 7.615 -8.494 1.00 94.19 117 ASN A C 1
ATOM 843 O O . ASN A 1 117 ? -5.726 8.277 -9.136 1.00 94.19 117 ASN A O 1
ATOM 847 N N . GLU A 1 118 ? -3.764 8.122 -8.035 1.00 93.12 118 GLU A N 1
ATOM 848 C CA . GLU A 1 118 ? -3.363 9.533 -8.163 1.00 93.12 118 GLU A CA 1
ATOM 849 C C . GLU A 1 118 ? -4.470 10.499 -7.689 1.00 93.12 118 GLU A C 1
ATOM 851 O O . GLU A 1 118 ? -4.754 11.525 -8.309 1.00 93.12 118 GLU A O 1
ATOM 856 N N . ALA A 1 119 ? -5.123 10.144 -6.580 1.00 93.25 119 ALA A N 1
ATOM 857 C CA . ALA A 1 119 ? -6.285 10.839 -6.039 1.00 93.25 119 ALA A CA 1
ATOM 858 C C . ALA A 1 119 ? -6.145 11.100 -4.534 1.00 93.25 119 ALA A C 1
ATOM 860 O O . ALA A 1 119 ? -5.375 10.443 -3.832 1.00 93.25 119 ALA A O 1
ATOM 861 N N . ASP A 1 120 ? -6.916 12.066 -4.032 1.00 93.19 120 ASP A N 1
ATOM 862 C CA . ASP A 1 120 ? -6.950 12.375 -2.603 1.00 93.19 120 ASP A CA 1
ATOM 863 C C . ASP A 1 120 ? -7.456 11.150 -1.810 1.00 93.19 120 ASP A C 1
ATOM 865 O O . ASP A 1 120 ? -8.512 10.610 -2.167 1.00 93.19 120 ASP A O 1
ATOM 869 N N . PRO A 1 121 ? -6.761 10.711 -0.739 1.00 93.88 121 PRO A N 1
ATOM 870 C CA . PRO A 1 121 ? -7.170 9.560 0.070 1.00 93.88 121 PRO 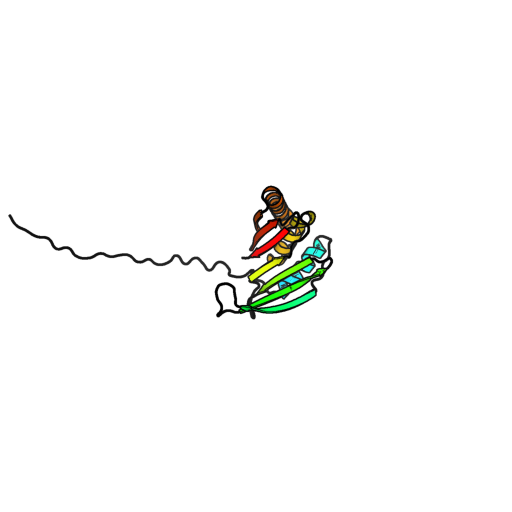A CA 1
ATOM 871 C C . PRO A 1 121 ? -8.592 9.646 0.619 1.00 93.88 121 PRO A C 1
ATOM 873 O O . PRO A 1 121 ? -9.256 8.619 0.751 1.00 93.88 121 PRO A O 1
ATOM 876 N N . SER A 1 122 ? -9.086 10.861 0.881 1.00 95.25 122 SER A N 1
ATOM 877 C CA . SER A 1 122 ? -10.460 11.089 1.347 1.00 95.25 122 SER A CA 1
ATOM 878 C C . SER A 1 122 ? -11.520 10.581 0.364 1.00 95.25 122 SER A C 1
ATOM 880 O O . SER A 1 122 ? -12.620 10.215 0.776 1.00 95.25 122 SER A O 1
ATOM 882 N N . THR A 1 123 ? -11.174 10.461 -0.923 1.00 95.88 123 THR A N 1
ATOM 883 C CA . THR A 1 123 ? -12.022 9.848 -1.959 1.00 95.88 123 THR A CA 1
ATOM 884 C C . THR A 1 123 ? -12.330 8.380 -1.655 1.00 95.88 123 THR A C 1
ATOM 886 O O . THR A 1 123 ? -13.374 7.871 -2.056 1.00 95.88 123 THR A O 1
ATOM 889 N N . PHE A 1 124 ? -11.432 7.692 -0.944 1.00 96.62 124 PHE A N 1
ATOM 890 C CA . PHE A 1 124 ? -11.523 6.261 -0.658 1.00 96.62 124 PHE A CA 1
ATOM 891 C C . PHE A 1 124 ? -11.841 5.942 0.804 1.00 96.62 124 PHE A C 1
ATOM 893 O O . PHE A 1 124 ? -12.040 4.771 1.113 1.00 96.62 124 PHE A O 1
ATOM 900 N N . SER A 1 125 ? -11.910 6.936 1.699 1.00 95.38 125 SER A N 1
ATOM 901 C CA . SER A 1 125 ? -12.066 6.700 3.143 1.00 95.38 125 SER A CA 1
ATOM 902 C C . SER A 1 125 ? -13.294 5.859 3.485 1.00 95.38 125 SER A C 1
ATOM 904 O O . SER A 1 125 ? -13.143 4.867 4.183 1.00 95.38 125 SER A O 1
ATOM 906 N N . ALA A 1 126 ? -14.468 6.165 2.922 1.00 97.12 126 ALA A N 1
ATOM 907 C CA . ALA A 1 126 ? -15.685 5.396 3.204 1.00 97.12 126 ALA A CA 1
ATOM 908 C C . ALA A 1 126 ? -15.570 3.923 2.761 1.00 97.12 126 ALA A C 1
ATOM 910 O O . ALA A 1 126 ? -15.879 3.014 3.519 1.00 97.12 126 ALA A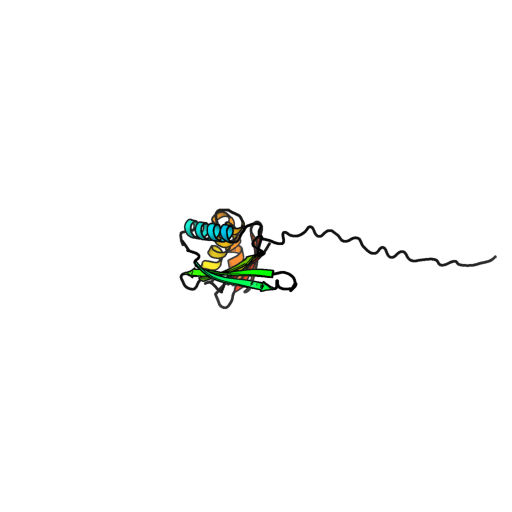 O 1
ATOM 911 N N . ALA A 1 127 ? -15.048 3.668 1.556 1.00 97.69 127 ALA A N 1
ATOM 912 C CA . ALA A 1 127 ? -14.847 2.300 1.070 1.00 97.69 127 ALA A CA 1
ATOM 913 C C . ALA A 1 127 ? -13.765 1.548 1.868 1.00 97.69 127 ALA A C 1
ATOM 915 O O . ALA A 1 127 ? -13.836 0.330 2.033 1.00 97.69 127 ALA A O 1
ATOM 916 N N . ALA A 1 128 ? -12.752 2.266 2.356 1.00 97.88 128 ALA A N 1
ATOM 917 C CA . ALA A 1 128 ? -11.713 1.712 3.208 1.00 97.88 128 ALA A CA 1
ATOM 918 C C . ALA A 1 128 ? -12.225 1.389 4.622 1.00 97.88 128 ALA A C 1
ATOM 920 O O . ALA A 1 128 ? -11.815 0.381 5.194 1.00 97.88 128 ALA A O 1
ATOM 921 N N . GLU A 1 129 ? -13.128 2.210 5.165 1.00 97.94 129 GLU A N 1
ATOM 922 C CA . GLU A 1 129 ? -13.845 1.965 6.421 1.00 97.94 129 GLU A CA 1
ATOM 923 C C . GLU A 1 129 ? -14.731 0.722 6.303 1.00 97.94 129 GLU A C 1
ATOM 925 O O . GLU A 1 129 ? -14.555 -0.211 7.084 1.00 97.94 129 GLU A O 1
ATOM 930 N N . ASP A 1 130 ? -15.568 0.640 5.263 1.00 98.00 130 ASP A N 1
ATOM 931 C CA . ASP A 1 130 ? -16.408 -0.536 4.990 1.00 98.00 130 ASP A CA 1
ATOM 932 C C . ASP A 1 130 ? -15.569 -1.826 4.893 1.00 98.00 130 ASP A C 1
ATOM 934 O O . ASP A 1 130 ? -15.941 -2.883 5.416 1.00 98.00 130 ASP A O 1
ATOM 938 N N . LEU A 1 131 ? -14.404 -1.752 4.236 1.00 98.19 131 LEU A N 1
ATOM 939 C CA . LEU A 1 131 ? -13.479 -2.879 4.135 1.00 98.19 131 LEU A CA 1
ATOM 940 C C . LEU A 1 131 ? -12.873 -3.247 5.498 1.00 98.19 131 LEU A C 1
ATOM 942 O O . LEU A 1 131 ? -12.836 -4.427 5.847 1.00 98.19 131 LEU A O 1
ATOM 946 N N . ALA A 1 13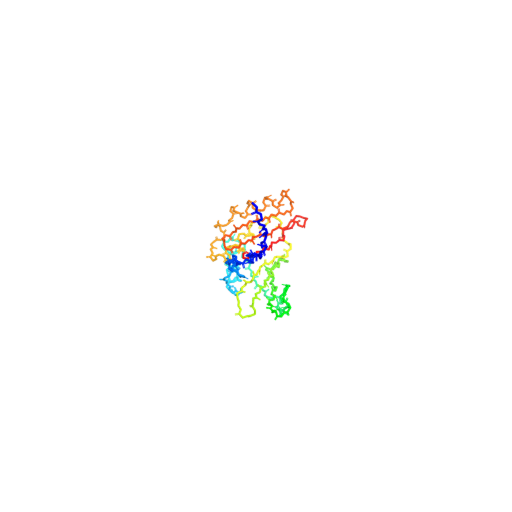2 ? -12.411 -2.269 6.278 1.00 97.00 132 ALA A N 1
ATOM 947 C CA . ALA A 1 132 ? -11.840 -2.507 7.602 1.00 97.00 132 ALA A CA 1
ATOM 948 C C . ALA A 1 132 ? -12.869 -3.105 8.578 1.00 97.00 132 ALA A C 1
ATOM 950 O O . ALA A 1 132 ? -12.537 -4.018 9.337 1.00 97.00 132 ALA A O 1
ATOM 951 N N . GLU A 1 133 ? -14.127 -2.661 8.521 1.00 95.81 133 GLU A N 1
ATOM 952 C CA . GLU A 1 133 ? -15.229 -3.242 9.294 1.00 95.81 133 GLU A CA 1
ATOM 953 C C . GLU A 1 133 ? -15.500 -4.698 8.895 1.00 95.81 133 GLU A C 1
ATOM 955 O O . GLU A 1 133 ? -15.661 -5.567 9.759 1.00 95.81 133 GLU A O 1
ATOM 960 N N . ALA A 1 134 ? -15.497 -4.999 7.592 1.00 96.44 134 ALA A N 1
ATOM 961 C CA . ALA A 1 134 ? -15.655 -6.367 7.105 1.00 96.44 134 ALA A CA 1
ATOM 962 C C . ALA A 1 134 ? -14.528 -7.288 7.605 1.00 96.44 134 ALA A C 1
ATOM 964 O O . ALA A 1 134 ? -14.805 -8.410 8.042 1.00 96.44 134 ALA A O 1
ATOM 965 N N . VAL A 1 135 ? -13.285 -6.796 7.593 1.00 97.44 135 VAL A N 1
ATOM 966 C CA . VAL A 1 135 ? -12.109 -7.504 8.121 1.00 97.44 135 VAL A CA 1
ATOM 967 C C . VAL A 1 135 ? -12.248 -7.738 9.623 1.00 97.44 135 VAL A C 1
ATOM 969 O O . VAL A 1 135 ? -12.082 -8.868 10.067 1.00 97.44 135 VAL A O 1
ATOM 972 N N . ALA A 1 136 ? -12.630 -6.725 10.405 1.00 93.94 136 ALA A N 1
ATOM 973 C CA . ALA A 1 136 ? -12.823 -6.868 11.850 1.00 93.94 136 ALA A CA 1
ATOM 974 C C . ALA A 1 136 ? -13.914 -7.898 12.206 1.00 93.94 136 ALA A C 1
ATOM 976 O O . ALA A 1 136 ? -13.833 -8.570 13.234 1.00 93.94 136 ALA A O 1
ATOM 977 N N . ALA A 1 137 ? -14.930 -8.052 11.352 1.00 94.31 137 ALA A N 1
ATOM 978 C CA . ALA A 1 137 ? -16.011 -9.011 11.561 1.00 94.31 137 ALA A CA 1
ATOM 979 C C . ALA A 1 137 ? -15.655 -10.453 11.153 1.00 94.31 137 ALA A C 1
ATOM 981 O O . ALA A 1 137 ? -16.192 -11.400 11.733 1.00 94.31 137 ALA A O 1
ATOM 982 N N . LYS A 1 138 ? -14.814 -10.636 10.127 1.00 95.44 138 LYS A N 1
ATOM 983 C CA . LYS A 1 138 ? -14.591 -11.946 9.478 1.00 95.44 138 LYS A CA 1
ATOM 984 C C . LYS A 1 138 ? -13.150 -12.449 9.538 1.00 95.44 138 LYS A C 1
ATOM 986 O O . LYS A 1 138 ? -12.905 -13.596 9.181 1.00 95.44 138 LYS A O 1
ATOM 991 N N . GLY A 1 139 ? -12.213 -11.611 9.964 1.00 96.25 139 GLY A N 1
ATOM 992 C CA . GLY A 1 139 ? -10.772 -11.849 9.885 1.00 96.25 139 GLY A CA 1
ATOM 993 C C . GLY A 1 139 ? -10.169 -11.571 8.504 1.00 96.25 139 GLY A C 1
ATOM 994 O O . GLY A 1 139 ? -8.951 -11.562 8.362 1.00 96.25 139 GLY A O 1
ATOM 995 N N . GLU A 1 140 ? -10.993 -11.322 7.484 1.00 97.25 140 GLU A N 1
ATOM 996 C CA . GLU A 1 140 ? -10.550 -11.031 6.123 1.00 97.25 140 GLU A CA 1
ATOM 997 C C . GLU A 1 140 ? -11.569 -10.181 5.359 1.00 97.25 140 GLU A C 1
ATOM 999 O O . GLU A 1 140 ? -12.765 -10.173 5.667 1.00 97.25 140 GLU A O 1
ATOM 1004 N N . GLY A 1 141 ? -11.100 -9.485 4.327 1.00 97.38 141 GLY A N 1
ATOM 1005 C CA . GLY A 1 141 ? -11.942 -8.672 3.464 1.00 97.38 141 GLY A CA 1
ATOM 1006 C C . GLY A 1 141 ? -11.298 -8.405 2.114 1.00 97.38 141 GLY A C 1
ATOM 1007 O O . GLY A 1 141 ? -10.075 -8.416 1.968 1.00 97.38 141 GLY A O 1
ATOM 1008 N N . THR A 1 142 ? -12.146 -8.147 1.119 1.00 97.56 142 THR A N 1
ATOM 1009 C CA . THR A 1 142 ? -11.709 -7.733 -0.217 1.00 97.56 142 THR A CA 1
ATOM 1010 C C . THR A 1 142 ? -12.585 -6.603 -0.731 1.00 97.56 142 THR A C 1
ATOM 1012 O O . THR A 1 142 ? -13.790 -6.598 -0.468 1.00 97.56 142 THR A O 1
ATOM 1015 N N . ALA A 1 143 ? -11.996 -5.653 -1.453 1.00 97.44 143 ALA A N 1
ATOM 1016 C CA . ALA A 1 143 ? -12.739 -4.601 -2.141 1.00 97.44 143 ALA A CA 1
ATOM 1017 C C . ALA A 1 143 ? -11.946 -4.053 -3.330 1.00 97.44 143 ALA A C 1
ATOM 1019 O O . ALA A 1 143 ? -10.718 -4.023 -3.309 1.00 97.44 143 ALA A O 1
ATOM 1020 N N . THR A 1 144 ? -12.647 -3.578 -4.356 1.00 96.81 144 THR A N 1
ATOM 1021 C CA . THR A 1 144 ? -12.033 -2.869 -5.484 1.00 96.81 144 THR A CA 1
ATOM 1022 C C . THR A 1 144 ? -12.106 -1.367 -5.232 1.00 96.81 144 THR A C 1
ATOM 1024 O O . THR A 1 144 ? -13.198 -0.804 -5.154 1.00 96.81 144 THR A O 1
ATOM 1027 N N . LEU A 1 145 ? -10.952 -0.713 -5.104 1.00 95.69 145 LEU A N 1
ATOM 1028 C CA . LEU A 1 145 ? -10.834 0.731 -4.894 1.00 95.69 145 LEU A CA 1
ATOM 1029 C C . LEU A 1 145 ? -10.106 1.332 -6.100 1.00 95.69 145 LEU A C 1
ATOM 1031 O O . LEU A 1 145 ? -8.886 1.208 -6.250 1.00 95.69 145 LEU A O 1
ATOM 1035 N N . GLY A 1 146 ? -10.878 1.965 -6.985 1.00 93.19 146 GLY A N 1
ATOM 1036 C CA . GLY A 1 146 ? -10.371 2.496 -8.247 1.00 93.19 146 GLY A CA 1
ATOM 1037 C C . GLY A 1 146 ? -9.822 1.386 -9.148 1.00 93.19 146 GLY A C 1
ATOM 1038 O O . GLY A 1 146 ? -10.555 0.459 -9.486 1.00 93.19 146 GLY A O 1
ATOM 1039 N N . ARG A 1 147 ? -8.547 1.475 -9.543 1.00 90.62 147 ARG A N 1
ATOM 1040 C CA . ARG A 1 147 ? -7.880 0.501 -10.430 1.00 90.62 147 ARG A CA 1
ATOM 1041 C C . ARG A 1 147 ? -7.214 -0.687 -9.725 1.00 90.62 147 ARG A C 1
ATOM 1043 O O . ARG A 1 147 ? -6.438 -1.384 -10.363 1.00 90.62 147 ARG A O 1
ATOM 1050 N N . SER A 1 148 ? -7.463 -0.887 -8.432 1.00 94.12 148 SER A N 1
ATOM 1051 C CA . SER A 1 148 ? -6.819 -1.949 -7.650 1.00 94.12 148 SER A CA 1
ATOM 1052 C C . SER A 1 148 ? -7.803 -2.739 -6.798 1.00 94.12 148 SER A C 1
ATOM 1054 O O . SER A 1 148 ? -8.713 -2.173 -6.186 1.00 94.12 148 SER A O 1
ATOM 1056 N N . ASN A 1 149 ? -7.571 -4.043 -6.713 1.00 96.62 149 ASN A N 1
ATOM 1057 C CA . ASN A 1 149 ? -8.222 -4.978 -5.813 1.00 96.62 149 ASN A CA 1
ATOM 1058 C C . ASN A 1 149 ? -7.412 -5.111 -4.519 1.00 96.62 149 ASN A C 1
ATOM 1060 O O . ASN A 1 149 ? -6.241 -5.495 -4.538 1.00 96.62 149 ASN A O 1
ATOM 1064 N N . PHE A 1 150 ? -8.054 -4.808 -3.397 1.00 98.19 150 PHE A N 1
ATOM 1065 C CA . PHE A 1 150 ? -7.502 -4.943 -2.058 1.00 98.19 150 PHE A CA 1
ATOM 1066 C C . PHE A 1 150 ? -7.880 -6.288 -1.451 1.00 98.19 150 PHE A C 1
ATOM 1068 O O . PHE A 1 150 ? -9.034 -6.709 -1.532 1.00 98.19 150 PHE A O 1
ATOM 1075 N N . TYR A 1 151 ? -6.910 -6.910 -0.787 1.00 97.88 151 TYR A N 1
ATOM 1076 C CA . TYR A 1 151 ? -7.066 -8.097 0.045 1.00 97.88 151 TYR A CA 1
ATOM 1077 C C . TYR A 1 151 ? -6.464 -7.783 1.405 1.00 97.88 151 TYR A C 1
ATOM 1079 O O . TYR A 1 151 ? -5.294 -7.406 1.497 1.00 97.88 151 TYR A O 1
ATOM 1087 N N . VAL A 1 152 ? -7.270 -7.900 2.453 1.00 98.06 152 VAL A N 1
ATOM 1088 C CA . VAL A 1 152 ? -6.875 -7.517 3.806 1.00 98.06 152 VAL A CA 1
ATOM 1089 C C . VAL A 1 152 ? -7.139 -8.679 4.747 1.00 98.06 152 VAL A C 1
ATOM 1091 O O . VAL A 1 152 ? -8.219 -9.267 4.715 1.00 98.06 152 VAL A O 1
A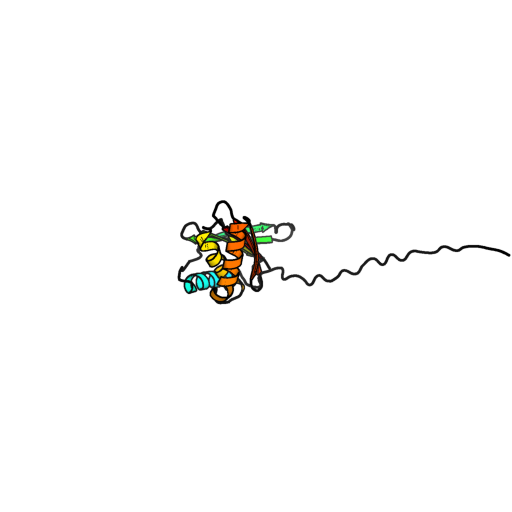TOM 1094 N N . LEU A 1 153 ? -6.148 -9.006 5.572 1.00 97.75 153 LEU A N 1
ATOM 1095 C CA . LEU A 1 153 ? -6.205 -10.068 6.574 1.00 97.75 153 LEU A CA 1
ATOM 1096 C C . LEU A 1 153 ? -5.943 -9.483 7.958 1.00 97.75 153 LEU A C 1
ATOM 1098 O O . LEU A 1 153 ? -4.991 -8.721 8.119 1.00 97.75 153 LEU A O 1
ATOM 1102 N N . ASP A 1 154 ? -6.742 -9.871 8.948 1.00 96.69 154 ASP A N 1
ATOM 1103 C CA . ASP A 1 154 ? -6.477 -9.584 10.357 1.00 96.69 154 ASP A CA 1
ATOM 1104 C C . ASP A 1 154 ? -5.654 -10.713 10.992 1.00 96.69 154 ASP A C 1
ATOM 1106 O O . ASP A 1 154 ? -6.075 -11.867 11.089 1.00 96.69 154 ASP A O 1
ATOM 1110 N N . LEU A 1 155 ? -4.462 -10.355 11.457 1.00 92.75 155 LEU A N 1
ATOM 1111 C CA . LEU A 1 155 ? -3.521 -11.202 12.171 1.00 92.75 155 LEU A CA 1
ATOM 1112 C C . LEU A 1 155 ? -3.427 -10.747 13.632 1.00 92.75 155 LEU A C 1
ATOM 1114 O O . LEU A 1 155 ? -2.421 -10.192 14.081 1.00 92.75 155 LEU A O 1
ATOM 1118 N N . GLY A 1 156 ? -4.496 -11.005 14.388 1.00 90.81 156 GLY A N 1
ATOM 1119 C CA . GLY A 1 156 ? -4.539 -10.770 15.833 1.00 90.81 156 GLY A CA 1
ATOM 1120 C C . GLY A 1 156 ? -4.662 -9.294 16.217 1.00 90.81 156 GLY A C 1
ATOM 1121 O O . GLY A 1 156 ? -3.936 -8.834 17.097 1.00 90.81 156 GLY A O 1
ATOM 1122 N N . GLY A 1 157 ? -5.560 -8.561 15.558 1.00 91.81 157 GLY A N 1
ATOM 1123 C CA . GLY A 1 157 ? -5.773 -7.122 15.721 1.00 91.81 157 GLY A CA 1
ATOM 1124 C C . GLY A 1 157 ? -4.874 -6.257 14.833 1.00 91.81 157 GLY A C 1
ATOM 1125 O O . GLY A 1 157 ? -4.872 -5.035 14.974 1.00 91.81 157 GLY A O 1
ATOM 1126 N N . ASN A 1 158 ? -4.106 -6.871 13.930 1.00 94.38 158 ASN A N 1
ATOM 1127 C CA . ASN A 1 158 ? -3.218 -6.176 13.003 1.00 94.38 158 ASN A CA 1
ATOM 1128 C C . ASN A 1 158 ? -3.571 -6.545 11.566 1.00 94.38 158 ASN A C 1
ATOM 1130 O O . ASN A 1 158 ? -3.621 -7.720 11.222 1.00 94.38 158 ASN A O 1
ATOM 1134 N N . MET A 1 159 ? -3.747 -5.549 10.706 1.00 95.38 159 MET A N 1
ATOM 1135 C CA . MET A 1 159 ? -4.100 -5.751 9.309 1.00 95.38 159 MET A CA 1
ATOM 1136 C C . MET A 1 159 ? -2.860 -5.880 8.424 1.00 95.38 159 MET A C 1
ATOM 1138 O O . MET A 1 159 ? -1.984 -5.015 8.419 1.00 95.38 159 MET A O 1
ATOM 1142 N N . THR A 1 160 ? -2.817 -6.940 7.625 1.00 96.88 160 THR A N 1
ATOM 1143 C CA . THR A 1 160 ? -1.938 -7.060 6.459 1.00 96.88 160 THR A CA 1
ATOM 1144 C C . THR A 1 160 ? -2.740 -6.706 5.219 1.00 96.88 160 THR A C 1
ATOM 1146 O O . THR A 1 160 ? -3.778 -7.312 4.964 1.00 96.88 160 THR A O 1
ATOM 1149 N N . ILE A 1 161 ? -2.263 -5.729 4.452 1.00 98.00 161 ILE A N 1
ATOM 1150 C CA . ILE A 1 161 ? -2.961 -5.177 3.292 1.00 98.00 161 ILE A CA 1
ATOM 1151 C C . ILE A 1 161 ? -2.164 -5.526 2.042 1.00 98.00 161 ILE A C 1
ATOM 1153 O O . ILE A 1 161 ? -0.964 -5.276 1.984 1.00 98.00 161 ILE A O 1
ATOM 1157 N N . THR A 1 162 ? -2.834 -6.086 1.040 1.00 97.75 162 THR A N 1
ATOM 1158 C CA . THR A 1 162 ? -2.289 -6.306 -0.303 1.00 97.75 162 THR A CA 1
ATOM 1159 C C . THR A 1 162 ? -3.156 -5.578 -1.319 1.00 97.75 162 THR A C 1
ATOM 1161 O O . THR A 1 162 ? -4.380 -5.656 -1.237 1.00 97.75 162 THR A O 1
ATOM 1164 N N . ALA A 1 163 ? -2.537 -4.892 -2.276 1.00 97.25 163 ALA A N 1
ATOM 1165 C CA . ALA A 1 163 ? -3.207 -4.265 -3.406 1.00 97.25 163 ALA A CA 1
ATOM 1166 C C . ALA A 1 163 ? -2.589 -4.765 -4.714 1.00 97.25 163 ALA A C 1
ATOM 1168 O O . ALA A 1 163 ? -1.374 -4.702 -4.903 1.00 97.25 163 ALA A O 1
ATOM 1169 N N . GLN A 1 164 ? -3.443 -5.249 -5.608 1.00 94.69 164 GLN A N 1
ATOM 1170 C CA . GLN A 1 164 ? -3.081 -5.767 -6.927 1.00 94.69 164 GLN A CA 1
ATOM 1171 C C . GLN A 1 164 ? -4.046 -5.208 -7.989 1.00 94.69 164 GLN A C 1
ATOM 1173 O O . GLN A 1 164 ? -5.050 -4.604 -7.608 1.00 94.69 164 GLN A O 1
ATOM 1178 N N . PRO A 1 165 ? -3.765 -5.350 -9.291 1.00 89.56 165 PRO A N 1
ATOM 1179 C CA . PRO A 1 165 ? -4.626 -4.838 -10.358 1.00 89.56 165 PRO A CA 1
ATOM 1180 C C . PRO A 1 165 ? -6.022 -5.477 -10.386 1.00 89.56 165 PRO A C 1
ATOM 1182 O O . PRO A 1 165 ? -6.203 -6.584 -9.821 1.00 89.56 165 PRO A O 1
#

Radius of gyration: 22.51 Å; chains: 1; bounding box: 52×68×66 Å

Foldseek 3Di:
DDDDDDDDDDDDPDDDDDPPPPLPQALPAAPVLLQVLLQVQCVLVPNRWHWDWPDWDWDQDVPGNVAIWIWTWTDRPPPKIKIWIARPVGHTFKIKTDWAALVCQLSSVLSSLCSSQVHHSVVCSVVSVVQSVVCVVPQWGWDDRPSWIWIWGDDPRTIMIMIGD

Organism: NCBI:txid472175

pLDDT: mean 85.78, std 18.7, range [35.0, 98.19]